Protein AF-A0A3D5YFZ4-F1 (afdb_monomer)

Foldseek 3Di:
DPPPVVVVVVVVLVVVLVVVLVVLVVVVVVVVQFDPLLSVLVSQQVVLVSQLVVCVVDPVQVVQDDPNGHPSNVVSVVSNVVSVVSNVVRVVVSVVVD

Sequence (98 aa):
MRINTNFLASFFEGFVVLLFSSIVLFVSLKKNRRTIGFLSSFFLVWYSFVRFFLEYLRMDSQSEYVAFLTKSQRFFVLFFIIGIFLMYRSLKKSSYMK

Solvent-accessible surface area (backbone atoms only — not comparable to full-atom values): 5435 Å² total; per-residue (Å²): 131,84,76,58,64,65,56,57,49,52,49,52,55,52,48,54,52,50,52,53,51,46,52,54,48,54,58,46,60,75,62,78,73,67,57,72,54,33,56,54,14,48,48,38,27,53,50,22,51,54,50,38,53,53,57,68,70,37,76,87,50,65,88,52,57,56,92,91,35,38,71,66,40,55,55,25,53,54,43,27,54,53,12,50,54,42,28,54,53,30,54,52,55,58,61,77,76,106

Radius of gyration: 16.58 Å; Cα contacts (8 Å, |Δi|>4): 66; chains: 1; bounding box: 42×24×52 Å

Mean predicted aligned error: 9.54 Å

pLDDT: mean 74.23, std 11.76, range [39.88, 93.31]

Secondary structure (DSSP, 8-state):
----HHHHHHHHHHHHHHHHHHHHHHHHHHTT---HHHHHHHHHHHHHHHHHHHHHH-GGGGGG-BTTB-HHHHHHHHHHHHHHHHHHHHHHHHHHT-

Structure (mmCIF, N/CA/C/O backbone):
data_AF-A0A3D5YFZ4-F1
#
_entry.id   AF-A0A3D5YFZ4-F1
#
loop_
_atom_site.group_PDB
_atom_site.id
_atom_site.type_symbol
_atom_site.label_atom_id
_atom_site.label_alt_id
_atom_site.label_comp_id
_atom_site.label_asym_id
_atom_site.label_entity_id
_atom_site.label_seq_id
_atom_site.pdbx_PDB_ins_code
_atom_site.Cartn_x
_atom_site.Cartn_y
_atom_site.Cartn_z
_atom_site.occupancy
_atom_site.B_iso_or_equiv
_atom_site.auth_seq_id
_atom_site.auth_comp_id
_atom_site.auth_asym_id
_atom_site.auth_atom_id
_atom_site.pdbx_PDB_model_num
ATOM 1 N N . MET A 1 1 ? 7.015 15.101 -31.470 1.00 39.88 1 MET A N 1
ATOM 2 C CA . MET A 1 1 ? 6.601 14.899 -30.063 1.00 39.88 1 MET A CA 1
ATOM 3 C C . MET A 1 1 ? 6.769 13.429 -29.716 1.00 39.88 1 MET A C 1
ATOM 5 O O . MET A 1 1 ? 6.023 12.618 -30.245 1.00 39.88 1 MET A O 1
ATOM 9 N N . ARG A 1 2 ? 7.750 13.053 -28.884 1.00 44.00 2 ARG A N 1
ATOM 10 C CA . ARG A 1 2 ? 7.716 11.726 -28.250 1.00 44.00 2 ARG A CA 1
ATOM 11 C C . ARG A 1 2 ? 6.588 11.786 -27.228 1.00 44.00 2 ARG A C 1
ATOM 13 O O . ARG A 1 2 ? 6.735 12.468 -26.219 1.00 44.00 2 ARG A O 1
ATOM 20 N N . ILE A 1 3 ? 5.453 11.152 -27.520 1.00 52.50 3 ILE A N 1
ATOM 21 C CA . ILE A 1 3 ? 4.468 10.852 -26.479 1.00 52.50 3 ILE A CA 1
ATOM 22 C C . ILE A 1 3 ? 5.259 10.105 -25.414 1.00 52.50 3 ILE A C 1
ATOM 24 O O . ILE A 1 3 ? 5.890 9.093 -25.715 1.00 52.50 3 ILE A O 1
ATOM 28 N N . ASN A 1 4 ? 5.343 10.679 -24.217 1.00 57.78 4 ASN A N 1
ATOM 29 C CA . ASN A 1 4 ? 6.124 10.097 -23.145 1.00 57.78 4 ASN A CA 1
ATOM 30 C C . ASN A 1 4 ? 5.390 8.833 -22.694 1.00 57.78 4 ASN A C 1
ATOM 32 O O . ASN A 1 4 ? 4.490 8.894 -21.861 1.00 57.78 4 ASN A O 1
ATOM 36 N N . THR A 1 5 ? 5.730 7.693 -23.291 1.00 62.34 5 THR A N 1
ATOM 37 C CA . THR A 1 5 ? 5.147 6.383 -22.984 1.00 62.34 5 THR A CA 1
ATOM 38 C C . THR A 1 5 ? 5.255 6.080 -21.490 1.00 62.34 5 THR A C 1
ATOM 40 O O . THR A 1 5 ? 4.352 5.470 -20.925 1.00 62.34 5 THR A O 1
ATOM 43 N N . ASN A 1 6 ? 6.283 6.620 -20.822 1.00 66.81 6 ASN A N 1
ATOM 44 C CA . ASN A 1 6 ? 6.448 6.536 -19.373 1.00 66.81 6 ASN A CA 1
ATOM 45 C C . ASN A 1 6 ? 5.356 7.280 -18.599 1.00 66.81 6 ASN A C 1
ATOM 47 O O . ASN A 1 6 ? 4.936 6.808 -17.552 1.00 66.81 6 ASN A O 1
ATOM 51 N N . PHE A 1 7 ? 4.863 8.415 -19.104 1.00 72.94 7 PHE A N 1
ATOM 52 C CA . PHE A 1 7 ? 3.788 9.162 -18.448 1.00 72.94 7 PHE A CA 1
ATOM 53 C C . PHE A 1 7 ? 2.470 8.387 -18.484 1.00 72.94 7 PHE A C 1
ATOM 55 O O . PHE A 1 7 ? 1.816 8.234 -17.457 1.00 72.94 7 PHE A O 1
ATOM 62 N N . LEU A 1 8 ? 2.109 7.854 -19.655 1.00 72.88 8 LEU A N 1
ATOM 63 C CA . LEU A 1 8 ? 0.914 7.024 -19.822 1.00 72.88 8 LEU A CA 1
ATOM 64 C C . LEU A 1 8 ? 1.003 5.754 -18.968 1.00 72.88 8 LEU A C 1
ATOM 66 O O . LEU A 1 8 ? 0.055 5.443 -18.251 1.00 72.88 8 LEU A O 1
ATOM 70 N N . ALA A 1 9 ? 2.154 5.075 -18.975 1.00 71.44 9 ALA A N 1
ATOM 71 C CA . ALA A 1 9 ? 2.394 3.907 -18.133 1.00 71.44 9 ALA A CA 1
ATOM 72 C C . ALA A 1 9 ? 2.247 4.242 -16.640 1.00 71.44 9 ALA A C 1
ATOM 74 O O . ALA A 1 9 ? 1.457 3.600 -15.957 1.00 71.44 9 ALA A O 1
ATOM 75 N N . SER A 1 10 ? 2.918 5.288 -16.143 1.00 74.12 10 SER A N 1
ATOM 76 C CA . SER A 1 10 ? 2.814 5.715 -14.740 1.00 74.12 10 SER A CA 1
ATOM 77 C C . SER A 1 10 ? 1.407 6.178 -14.349 1.00 74.12 10 SER A C 1
ATOM 79 O O . SER A 1 10 ? 0.979 5.938 -13.219 1.00 74.12 10 SER A O 1
ATOM 81 N N . PHE A 1 11 ? 0.665 6.807 -15.266 1.00 77.38 11 PHE A N 1
ATOM 82 C CA . PHE A 1 11 ? -0.725 7.202 -15.040 1.00 77.38 11 PHE A CA 1
ATOM 83 C C . PHE A 1 11 ? -1.638 5.982 -14.890 1.00 77.38 11 PHE A C 1
ATOM 85 O O . PHE A 1 11 ? -2.377 5.895 -13.912 1.00 77.38 11 PHE A O 1
ATOM 92 N N . PHE A 1 12 ? -1.553 5.012 -15.807 1.00 77.50 12 PHE A N 1
ATOM 93 C CA . PHE A 1 12 ? -2.318 3.765 -15.717 1.00 77.50 12 PHE A CA 1
ATOM 94 C C . PHE A 1 12 ? -1.966 2.970 -14.460 1.00 77.50 12 PHE A C 1
ATOM 96 O O . PHE A 1 12 ? -2.852 2.447 -13.790 1.00 77.50 12 PHE A O 1
ATOM 103 N N . GLU A 1 13 ? -0.688 2.934 -14.096 1.00 72.31 13 GLU A N 1
ATOM 104 C CA . GLU A 1 13 ? -0.203 2.268 -12.892 1.00 72.31 13 GLU A CA 1
ATOM 105 C C . GLU A 1 13 ? -0.808 2.886 -11.618 1.00 72.31 13 GLU A C 1
ATOM 107 O O . GLU A 1 13 ? -1.345 2.179 -10.760 1.00 72.31 13 GLU A O 1
ATOM 112 N N . GLY A 1 14 ? -0.803 4.222 -11.524 1.00 77.31 14 GLY A N 1
ATOM 113 C CA . GLY A 1 14 ? -1.462 4.959 -10.445 1.00 77.31 14 GLY A CA 1
ATOM 114 C C . GLY A 1 14 ? -2.981 4.777 -10.447 1.00 77.31 14 GLY A C 1
ATOM 115 O O . GLY A 1 14 ? -3.582 4.611 -9.387 1.00 77.31 14 GLY A O 1
ATOM 116 N N . PHE A 1 15 ? -3.601 4.742 -11.625 1.00 78.62 15 PHE A N 1
ATOM 117 C CA . PHE A 1 15 ? -5.042 4.573 -11.784 1.00 78.62 15 PHE A CA 1
ATOM 118 C C . PHE A 1 15 ? -5.522 3.183 -11.349 1.00 78.62 15 PHE A C 1
ATOM 120 O O . PHE A 1 15 ? -6.518 3.078 -10.637 1.00 78.62 15 PHE A O 1
ATOM 127 N N . VAL A 1 16 ? -4.788 2.117 -11.688 1.00 79.44 16 VAL A N 1
ATOM 128 C CA . VAL A 1 16 ? -5.089 0.745 -11.238 1.00 79.44 16 VAL A CA 1
ATOM 129 C C . VAL A 1 16 ? -5.012 0.646 -9.717 1.00 79.44 16 VAL A C 1
ATOM 131 O O . VAL A 1 16 ? -5.908 0.079 -9.089 1.00 79.44 16 VAL A O 1
ATOM 134 N N . VAL A 1 17 ? -3.986 1.247 -9.109 1.00 77.25 17 VAL A N 1
ATOM 135 C CA . VAL A 1 17 ? -3.859 1.328 -7.648 1.00 77.25 17 VAL A CA 1
ATOM 136 C C . VAL A 1 17 ? -5.039 2.086 -7.032 1.00 77.25 17 VAL A C 1
ATOM 138 O O . VAL A 1 17 ? -5.607 1.648 -6.027 1.00 77.25 17 VAL A O 1
ATOM 141 N N . LEU A 1 18 ? -5.429 3.214 -7.627 1.00 77.75 18 LEU A N 1
ATOM 142 C CA . LEU A 1 18 ? -6.526 4.054 -7.149 1.00 77.75 18 LEU A CA 1
ATOM 143 C C . LEU A 1 18 ? -7.868 3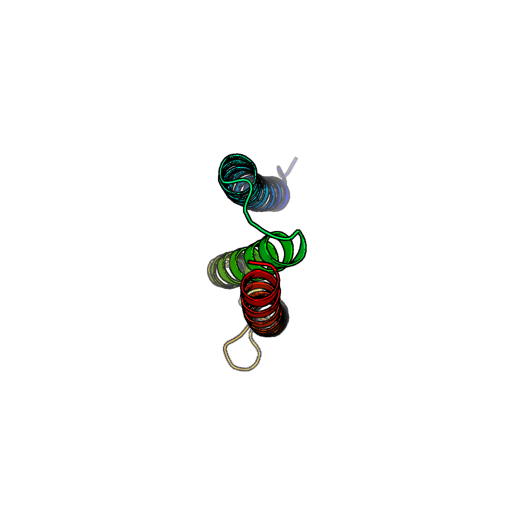.314 -7.240 1.00 77.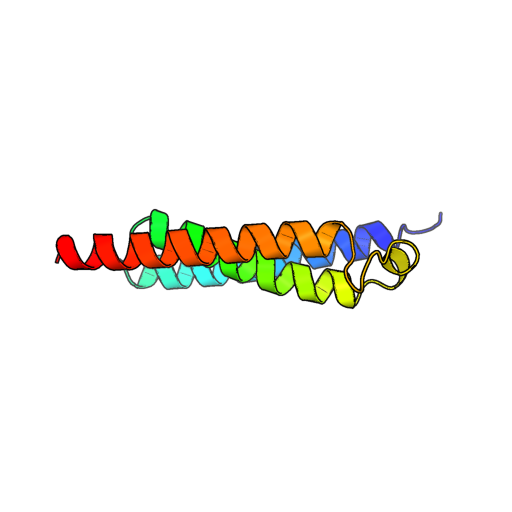75 18 LEU A C 1
ATOM 145 O O . LEU A 1 18 ? -8.632 3.303 -6.277 1.00 77.75 18 LEU A O 1
ATOM 149 N N . LEU A 1 19 ? -8.130 2.603 -8.337 1.00 79.81 19 LEU A N 1
ATOM 150 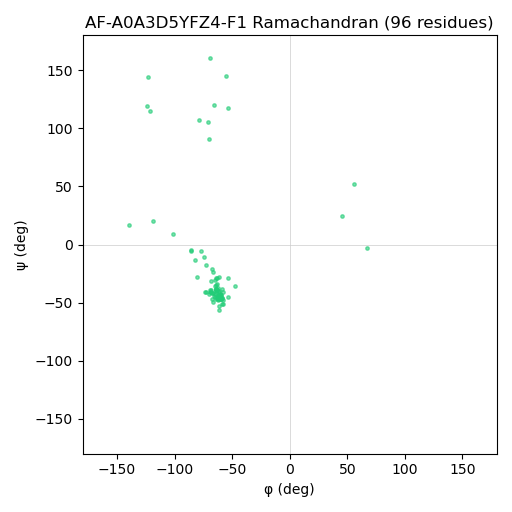C CA . LEU A 1 19 ? -9.322 1.766 -8.468 1.00 79.81 19 LEU A CA 1
ATOM 151 C C . LEU A 1 19 ? -9.343 0.634 -7.437 1.00 79.81 19 LEU A C 1
ATOM 153 O O . LEU A 1 19 ? -10.345 0.463 -6.742 1.00 79.81 19 LEU A O 1
ATOM 157 N N . PHE A 1 20 ? -8.240 -0.101 -7.275 1.00 76.69 20 PHE A N 1
ATOM 158 C CA . PHE A 1 20 ? -8.173 -1.198 -6.304 1.00 76.69 20 PHE A CA 1
ATOM 159 C C . PHE A 1 20 ? -8.388 -0.714 -4.870 1.00 76.69 20 PHE A C 1
ATOM 161 O O . PHE A 1 20 ? -9.164 -1.301 -4.115 1.00 76.69 20 PHE A O 1
ATOM 168 N N . SER A 1 21 ? -7.725 0.380 -4.499 1.00 71.44 21 SER A N 1
ATOM 169 C CA . SER A 1 21 ? -7.879 0.991 -3.179 1.00 71.44 21 SER A CA 1
ATOM 170 C C . SER A 1 21 ? -9.291 1.518 -2.953 1.00 71.44 21 SER A C 1
ATOM 172 O O . SER A 1 21 ? -9.842 1.295 -1.878 1.00 71.44 21 SER A O 1
ATOM 174 N N . SER A 1 22 ? -9.923 2.101 -3.974 1.00 74.00 22 SER A N 1
ATOM 175 C CA . SER A 1 22 ? -11.318 2.543 -3.915 1.00 74.00 22 SER A CA 1
ATOM 176 C C . SER A 1 22 ? -12.272 1.371 -3.683 1.00 74.00 22 SER A C 1
ATOM 178 O O 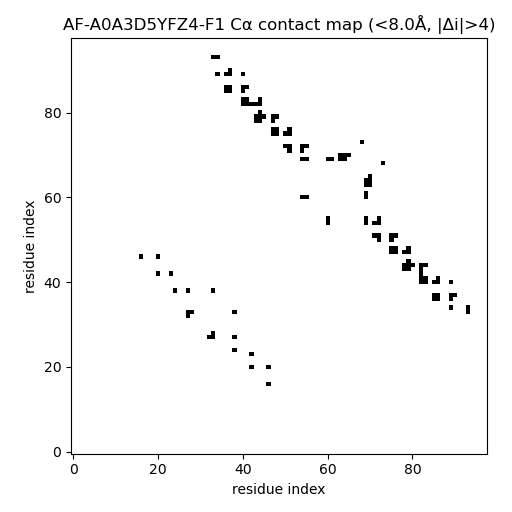. SER A 1 22 ? -13.110 1.444 -2.789 1.00 74.00 22 SER A O 1
ATOM 180 N N . ILE A 1 23 ? -12.116 0.256 -4.407 1.00 79.31 23 ILE A N 1
ATOM 181 C CA . ILE A 1 23 ? -12.947 -0.951 -4.235 1.00 79.31 23 ILE A CA 1
ATOM 182 C C . ILE A 1 23 ? -12.828 -1.491 -2.806 1.00 79.31 23 ILE A C 1
ATOM 184 O O . ILE A 1 23 ? -13.833 -1.768 -2.150 1.00 79.31 23 ILE A O 1
ATOM 188 N N . VAL A 1 24 ? -11.602 -1.597 -2.296 1.00 72.50 24 VAL A N 1
ATOM 189 C CA . VAL A 1 24 ? -11.323 -2.041 -0.925 1.00 72.50 24 VAL A CA 1
ATOM 190 C C . VAL A 1 24 ? -11.978 -1.118 0.105 1.00 72.50 24 VAL A C 1
ATOM 192 O O . VAL A 1 24 ? -12.589 -1.593 1.066 1.00 72.50 24 VAL A O 1
ATOM 195 N N . LEU A 1 25 ? -11.890 0.196 -0.109 1.00 71.62 25 LEU A N 1
ATOM 196 C CA . LEU A 1 25 ? -12.488 1.217 0.749 1.00 71.62 25 LEU A CA 1
ATOM 197 C C . LEU A 1 25 ? -14.021 1.098 0.736 1.00 71.62 25 LEU A C 1
ATOM 199 O O . LEU A 1 25 ? -14.631 0.999 1.801 1.00 71.62 25 LEU A O 1
ATOM 203 N N . PHE A 1 26 ? -14.638 0.974 -0.443 1.00 73.88 26 PHE A N 1
ATOM 204 C CA . PHE A 1 26 ? -16.082 0.775 -0.614 1.00 73.88 26 PHE A CA 1
ATOM 205 C C . PHE A 1 26 ? -16.593 -0.505 0.064 1.00 73.88 26 PHE A C 1
ATOM 207 O O . PHE A 1 26 ? -17.590 -0.474 0.790 1.00 73.88 26 PHE A O 1
ATOM 214 N N . VAL A 1 27 ? -15.897 -1.632 -0.114 1.00 69.94 27 VAL A N 1
ATOM 215 C CA . VAL A 1 27 ? -16.246 -2.905 0.541 1.00 69.94 27 VAL A CA 1
ATOM 216 C C . VAL A 1 27 ? -16.103 -2.797 2.062 1.00 69.94 27 VAL A C 1
ATOM 218 O O . VAL A 1 27 ? -16.928 -3.337 2.805 1.00 69.94 27 VAL A O 1
ATOM 221 N N . SER A 1 28 ? -15.083 -2.082 2.543 1.00 64.25 28 SER A N 1
ATOM 222 C CA . SER A 1 28 ? -14.864 -1.871 3.974 1.00 64.25 28 SER A CA 1
ATOM 223 C C . SER A 1 28 ? -15.921 -0.963 4.607 1.00 64.25 28 SER A C 1
ATOM 225 O O . SER A 1 28 ? -16.392 -1.271 5.704 1.00 64.25 28 SER A O 1
ATOM 227 N N . LEU A 1 29 ? -16.334 0.107 3.919 1.00 66.44 29 LEU A N 1
ATOM 228 C CA . LEU A 1 29 ? -17.417 0.994 4.356 1.00 66.44 29 LEU A CA 1
ATOM 229 C C . LEU A 1 29 ? -18.743 0.234 4.468 1.00 66.44 29 LEU A C 1
ATOM 231 O O . LEU A 1 29 ? -19.413 0.313 5.495 1.00 66.44 29 LEU A O 1
ATOM 235 N N . LYS A 1 30 ? -19.078 -0.592 3.467 1.00 65.00 30 LYS A N 1
ATOM 236 C CA . LYS A 1 30 ? -20.320 -1.385 3.454 1.00 65.00 30 LYS A CA 1
ATOM 237 C C . LYS A 1 30 ? -20.418 -2.376 4.620 1.00 65.00 30 LYS A C 1
ATOM 239 O O . LYS A 1 30 ? -21.515 -2.707 5.057 1.00 65.00 30 LYS A O 1
ATOM 244 N N . LYS A 1 31 ? -19.284 -2.857 5.140 1.00 61.66 31 LYS A N 1
ATOM 245 C CA . LYS A 1 31 ? -19.249 -3.805 6.265 1.00 61.66 31 LYS A CA 1
ATOM 246 C C . LYS A 1 31 ? -19.305 -3.151 7.651 1.00 61.66 31 LYS A C 1
ATOM 248 O O . LYS A 1 31 ? -19.373 -3.904 8.617 1.00 61.66 31 LYS A O 1
ATOM 253 N N . ASN A 1 32 ? -19.271 -1.817 7.767 1.00 56.91 32 ASN A N 1
ATOM 254 C CA . ASN A 1 32 ? -19.438 -1.021 9.002 1.00 56.91 32 ASN A CA 1
ATOM 255 C C . ASN A 1 32 ? -18.655 -1.511 10.251 1.00 56.91 32 ASN A C 1
ATOM 257 O O . ASN A 1 32 ? -19.070 -1.307 11.388 1.00 56.91 32 ASN A O 1
ATOM 261 N N . ARG A 1 33 ? -17.549 -2.248 10.062 1.00 55.56 33 ARG A N 1
ATOM 262 C CA . ARG A 1 33 ? -16.923 -3.083 11.117 1.00 55.56 33 ARG A CA 1
ATOM 263 C C . ARG A 1 33 ? -15.398 -3.042 11.126 1.00 55.56 33 ARG A C 1
ATOM 265 O O . ARG A 1 33 ? -14.767 -3.927 11.700 1.00 55.56 33 ARG A O 1
ATOM 272 N N . ARG A 1 34 ? -14.763 -2.071 10.473 1.00 60.59 34 ARG A N 1
ATOM 273 C CA . ARG A 1 34 ? -13.296 -2.002 10.436 1.00 60.59 34 ARG A CA 1
ATOM 274 C C . ARG A 1 34 ? -12.835 -0.650 10.954 1.00 60.59 34 ARG A C 1
ATOM 276 O O . ARG A 1 34 ? -13.175 0.385 10.395 1.00 60.59 34 ARG A O 1
ATOM 283 N N . THR A 1 35 ? -12.060 -0.685 12.037 1.00 66.81 35 THR A N 1
ATOM 284 C CA . THR A 1 35 ? -11.356 0.492 12.554 1.00 66.81 35 THR A CA 1
ATOM 285 C C . THR A 1 35 ? -10.495 1.095 11.441 1.00 66.81 35 THR A C 1
ATOM 287 O O . THR A 1 35 ? -9.935 0.355 10.633 1.00 66.81 35 THR A O 1
ATOM 290 N N . ILE A 1 36 ? -10.366 2.424 11.399 1.00 75.00 36 ILE A N 1
ATOM 291 C CA . ILE A 1 36 ? -9.559 3.162 10.404 1.00 75.00 36 ILE A CA 1
ATOM 292 C C . ILE A 1 36 ? -8.155 2.544 10.247 1.00 75.00 36 ILE A C 1
ATOM 294 O O . ILE A 1 36 ? -7.645 2.426 9.137 1.00 75.00 36 ILE A O 1
ATOM 298 N N . GLY A 1 37 ? -7.578 2.050 11.350 1.00 76.69 37 GLY A N 1
ATOM 299 C CA . GLY A 1 37 ? -6.286 1.36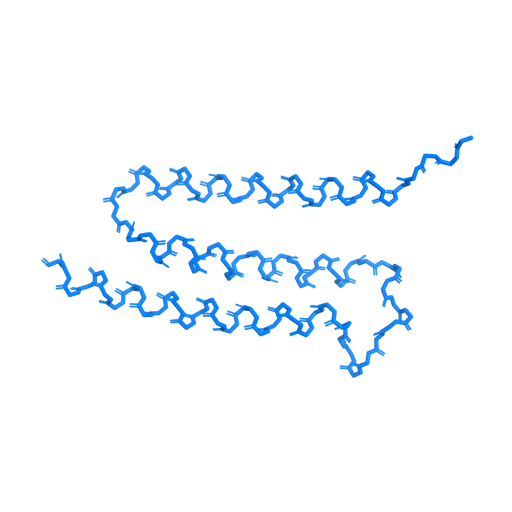0 11.361 1.00 76.69 37 GLY A CA 1
ATOM 300 C C . GLY A 1 37 ? -6.241 0.043 10.576 1.00 76.69 37 GLY A C 1
ATOM 301 O O . GLY A 1 37 ? -5.185 -0.311 10.061 1.00 76.69 37 GLY A O 1
ATOM 302 N N . PHE A 1 38 ? -7.353 -0.686 10.448 1.00 81.00 38 PHE A N 1
ATOM 303 C CA . PHE A 1 38 ? -7.401 -1.911 9.642 1.00 81.00 38 PHE A CA 1
ATOM 304 C C . PHE A 1 38 ? -7.375 -1.555 8.162 1.00 81.00 38 PHE A C 1
ATOM 306 O O . PHE A 1 38 ? -6.701 -2.206 7.377 1.00 81.00 38 PHE A O 1
ATOM 313 N N . LEU A 1 39 ? -8.108 -0.510 7.783 1.00 79.56 39 LEU A N 1
ATOM 314 C CA . LEU A 1 39 ? -8.234 -0.119 6.389 1.00 79.56 39 LEU A CA 1
ATOM 315 C C . LEU A 1 39 ? -6.927 0.464 5.850 1.00 79.56 39 LEU A C 1
ATOM 317 O O . LEU A 1 39 ? -6.497 0.094 4.761 1.00 79.56 39 LEU A O 1
ATOM 321 N N . SER A 1 40 ? -6.259 1.308 6.641 1.00 81.56 40 SER A N 1
ATOM 322 C CA . SER A 1 40 ? -4.956 1.870 6.280 1.00 81.56 40 SER A CA 1
ATOM 323 C C . SER A 1 40 ? -3.858 0.808 6.218 1.00 81.56 40 SER A C 1
ATOM 325 O O . SER A 1 40 ? -3.060 0.808 5.285 1.00 81.56 40 SER A O 1
ATOM 327 N N . SER A 1 41 ? -3.836 -0.133 7.166 1.00 86.25 41 SER A N 1
ATOM 328 C CA . SER A 1 41 ? -2.871 -1.237 7.146 1.00 86.25 41 SER A CA 1
ATOM 329 C C . SER A 1 41 ? -3.126 -2.216 6.003 1.00 86.25 41 SER A C 1
ATOM 331 O O . SER A 1 41 ? -2.182 -2.602 5.320 1.00 86.25 41 SER A O 1
ATOM 333 N N . PHE A 1 42 ? -4.387 -2.553 5.723 1.00 83.62 42 PHE A N 1
ATOM 334 C CA . PHE A 1 42 ? -4.754 -3.377 4.575 1.00 83.62 42 PHE A CA 1
ATOM 335 C C . PHE A 1 42 ? -4.361 -2.708 3.250 1.00 83.62 42 PHE A C 1
ATOM 337 O O . PHE A 1 42 ? -3.772 -3.359 2.388 1.00 83.62 42 PHE A O 1
ATOM 344 N N . PHE A 1 43 ? -4.626 -1.404 3.103 1.00 82.94 43 PHE A N 1
ATOM 345 C CA . PHE A 1 43 ? -4.164 -0.631 1.949 1.00 82.94 43 PHE A CA 1
ATOM 346 C C . PHE A 1 43 ? -2.640 -0.687 1.816 1.00 82.94 43 PHE A C 1
ATOM 348 O O . PHE A 1 43 ? -2.146 -0.977 0.733 1.00 82.94 43 PHE A O 1
ATOM 355 N N . LEU A 1 44 ? -1.897 -0.469 2.906 1.00 85.94 44 LEU A N 1
ATOM 356 C CA . LEU A 1 44 ? -0.434 -0.476 2.887 1.00 85.94 44 LEU A CA 1
ATOM 357 C C . LEU A 1 44 ? 0.132 -1.837 2.455 1.00 85.94 44 LEU A C 1
ATOM 359 O O . LEU A 1 44 ? 1.037 -1.879 1.623 1.00 85.94 44 LEU A O 1
ATOM 363 N N . VAL A 1 45 ? -0.422 -2.942 2.969 1.00 87.94 45 VAL A N 1
ATOM 364 C CA . VAL A 1 45 ? -0.038 -4.309 2.575 1.00 87.94 45 VAL A CA 1
ATOM 365 C C . VAL A 1 45 ? -0.316 -4.535 1.093 1.00 87.94 45 VAL A C 1
ATOM 367 O O . VAL A 1 45 ? 0.581 -4.927 0.350 1.00 87.94 45 VAL A O 1
ATOM 370 N N . TRP A 1 46 ? -1.545 -4.261 0.653 1.00 82.50 46 TRP A N 1
ATOM 371 C CA . TRP A 1 46 ? -1.960 -4.528 -0.721 1.00 82.50 46 TRP A CA 1
ATOM 372 C C . TRP A 1 46 ? -1.205 -3.665 -1.732 1.00 82.50 46 TRP A C 1
ATOM 374 O O . TRP A 1 46 ? -0.712 -4.167 -2.739 1.00 82.50 46 TRP A O 1
ATOM 384 N N . TYR A 1 47 ? -1.054 -2.373 -1.439 1.00 82.56 47 TYR A N 1
ATOM 385 C CA . TYR A 1 47 ? -0.312 -1.441 -2.279 1.00 82.56 47 TYR A CA 1
ATOM 386 C C . TYR A 1 47 ? 1.150 -1.858 -2.422 1.00 82.56 47 TYR A C 1
ATOM 388 O O . TYR A 1 47 ? 1.658 -1.914 -3.539 1.00 82.56 47 TYR A O 1
ATOM 396 N N . SER A 1 48 ? 1.807 -2.203 -1.309 1.00 87.06 48 SER A N 1
ATOM 397 C CA . SER A 1 48 ? 3.208 -2.635 -1.322 1.00 87.06 48 SER A CA 1
ATOM 398 C C . SER A 1 48 ? 3.392 -3.932 -2.107 1.00 87.06 48 SER A C 1
ATOM 400 O O . SER A 1 48 ? 4.348 -4.050 -2.868 1.00 87.06 48 SER A O 1
ATOM 402 N N . PHE A 1 49 ? 2.452 -4.873 -1.978 1.00 85.38 49 PHE A N 1
ATOM 403 C CA . PHE A 1 49 ? 2.450 -6.115 -2.748 1.00 85.38 49 PHE A CA 1
ATOM 404 C C . PHE A 1 49 ? 2.349 -5.833 -4.249 1.00 85.38 49 PHE A C 1
ATOM 406 O O . PHE A 1 49 ? 3.241 -6.204 -5.002 1.00 85.38 49 PHE A O 1
ATOM 413 N N . VAL A 1 50 ? 1.319 -5.105 -4.691 1.00 82.44 50 VAL A N 1
ATOM 414 C CA . VAL A 1 50 ? 1.121 -4.784 -6.114 1.00 82.44 50 VAL A CA 1
ATOM 415 C C . VAL A 1 50 ? 2.310 -4.000 -6.679 1.00 82.44 50 VAL A C 1
ATOM 417 O O . VAL A 1 50 ? 2.810 -4.335 -7.752 1.00 82.44 50 VAL A O 1
ATOM 420 N N . ARG A 1 51 ? 2.820 -3.003 -5.944 1.00 82.00 51 ARG A N 1
ATOM 421 C CA . ARG A 1 51 ? 3.991 -2.219 -6.360 1.00 82.00 51 ARG A CA 1
ATOM 422 C C . ARG A 1 51 ? 5.252 -3.057 -6.505 1.00 82.00 51 ARG A C 1
ATOM 424 O O . ARG A 1 51 ? 6.015 -2.816 -7.432 1.00 82.00 51 ARG A O 1
ATOM 431 N N . PHE A 1 52 ? 5.457 -4.043 -5.639 1.00 85.38 52 PHE A N 1
ATOM 432 C CA . PHE A 1 52 ? 6.596 -4.950 -5.737 1.00 85.38 52 PHE A CA 1
ATOM 433 C C . PHE A 1 52 ? 6.600 -5.733 -7.064 1.00 85.38 52 PHE A C 1
ATOM 435 O O . PHE A 1 52 ? 7.643 -5.822 -7.716 1.00 85.38 52 PHE A O 1
ATOM 442 N N . PHE A 1 53 ? 5.439 -6.246 -7.494 1.00 80.88 53 PHE A N 1
ATOM 443 C CA . PHE A 1 53 ? 5.310 -6.964 -8.771 1.00 80.88 53 PHE A CA 1
ATOM 444 C C . PHE A 1 53 ? 5.383 -6.041 -9.984 1.00 80.88 53 PHE A C 1
ATOM 446 O O . PHE A 1 53 ? 6.027 -6.384 -10.969 1.00 80.88 53 PHE A O 1
ATOM 453 N N . LEU A 1 54 ? 4.758 -4.866 -9.928 1.00 78.38 54 LEU A N 1
ATOM 454 C CA . LEU A 1 54 ? 4.824 -3.913 -11.038 1.00 78.38 54 LEU A CA 1
ATOM 455 C C . LEU A 1 54 ? 6.255 -3.429 -11.286 1.00 78.38 54 LEU A C 1
ATOM 457 O O . LEU A 1 54 ? 6.697 -3.357 -12.428 1.00 78.38 54 LEU A O 1
ATOM 461 N N . GLU A 1 55 ? 7.011 -3.207 -10.215 1.00 78.81 55 GLU A N 1
ATOM 462 C CA . GLU A 1 55 ? 8.427 -2.860 -10.292 1.00 78.81 55 GLU A CA 1
ATOM 463 C C . GLU A 1 55 ? 9.282 -3.996 -10.882 1.00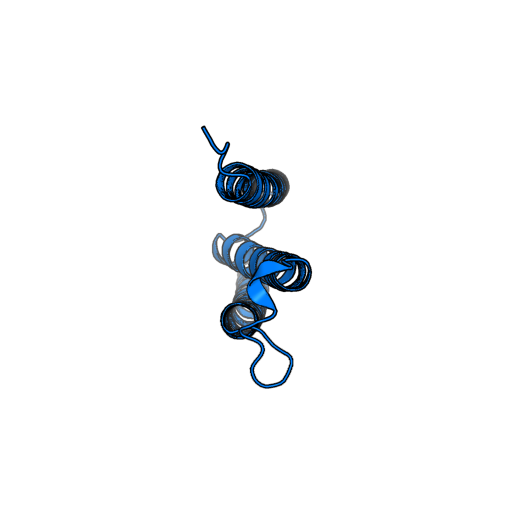 78.81 55 GLU A C 1
ATOM 465 O O . GLU A 1 55 ? 10.270 -3.725 -11.562 1.00 78.81 55 GLU A O 1
ATOM 470 N N . TYR A 1 56 ? 8.890 -5.261 -10.672 1.00 73.44 56 TYR A N 1
ATOM 471 C CA . TYR A 1 56 ? 9.529 -6.420 -11.307 1.00 73.44 56 TYR A CA 1
ATOM 472 C C . TYR A 1 56 ? 9.257 -6.479 -12.818 1.00 73.44 56 TYR A C 1
ATOM 474 O O . TYR A 1 56 ? 10.149 -6.811 -13.593 1.00 73.44 56 TYR A O 1
ATOM 482 N N . LEU A 1 57 ? 8.036 -6.136 -13.240 1.00 73.38 57 LEU A N 1
ATOM 483 C CA . LEU A 1 57 ? 7.630 -6.112 -14.652 1.00 73.38 57 LEU A CA 1
ATOM 484 C C . LEU A 1 57 ? 8.203 -4.913 -15.425 1.00 73.38 57 LEU A C 1
ATOM 486 O O . LEU A 1 57 ? 8.107 -4.855 -16.652 1.00 73.38 57 LEU A O 1
ATOM 490 N N . ARG A 1 58 ? 8.792 -3.943 -14.724 1.00 71.81 58 ARG A N 1
ATOM 491 C CA . ARG A 1 58 ? 9.329 -2.719 -15.310 1.00 71.81 58 ARG A CA 1
ATOM 492 C C . ARG A 1 58 ? 10.692 -2.998 -15.960 1.00 71.81 58 ARG A C 1
ATOM 494 O O . ARG A 1 58 ? 11.695 -3.152 -15.278 1.00 71.81 58 ARG A O 1
ATOM 501 N N . MET A 1 59 ? 10.742 -3.024 -17.293 1.00 61.47 59 MET A N 1
ATOM 502 C CA . MET A 1 59 ? 11.982 -3.281 -18.052 1.00 61.47 59 MET A CA 1
ATOM 503 C C . MET A 1 59 ? 13.070 -2.208 -17.849 1.00 61.47 59 MET A C 1
ATOM 505 O O . MET A 1 59 ? 14.254 -2.527 -17.889 1.00 61.47 59 MET A O 1
ATOM 509 N N . ASP A 1 60 ? 12.694 -0.957 -17.563 1.00 62.66 60 ASP A N 1
ATOM 510 C CA . ASP A 1 60 ? 13.654 0.143 -17.360 1.00 62.66 60 ASP A CA 1
ATOM 511 C C . ASP A 1 60 ? 14.422 0.066 -16.028 1.00 62.66 60 ASP A C 1
ATOM 513 O O . ASP A 1 60 ? 15.435 0.739 -15.866 1.00 62.66 60 ASP A O 1
ATOM 517 N N . SER A 1 61 ? 13.946 -0.708 -15.044 1.00 56.88 61 SER A N 1
ATOM 518 C CA . SER A 1 61 ? 14.590 -0.810 -13.722 1.00 56.88 61 SER A CA 1
ATOM 519 C C . SER A 1 61 ? 15.709 -1.857 -13.685 1.00 56.88 61 SER A C 1
ATOM 521 O O . SER A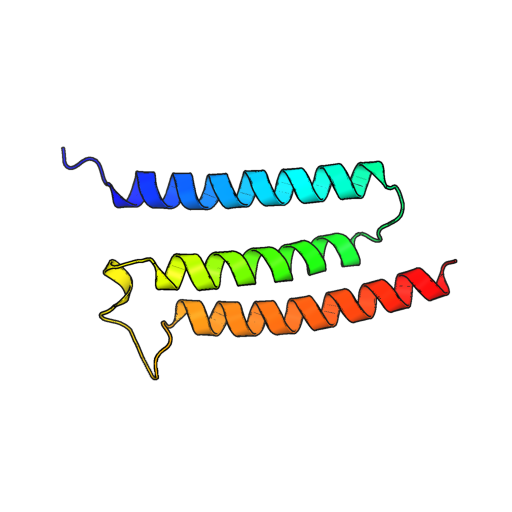 1 61 ? 16.419 -1.968 -12.681 1.00 56.88 61 SER A O 1
ATOM 523 N N . GLN A 1 62 ? 15.904 -2.604 -14.782 1.00 58.00 62 GLN A N 1
ATOM 524 C CA . GLN A 1 62 ? 16.830 -3.733 -14.814 1.00 58.00 62 GLN A CA 1
ATOM 525 C C . GLN A 1 62 ? 18.307 -3.340 -14.688 1.00 58.00 62 GLN A C 1
ATOM 527 O O . GLN A 1 62 ? 19.125 -4.152 -14.258 1.00 58.00 62 GLN A O 1
ATOM 532 N N . SER A 1 63 ? 18.667 -2.090 -14.988 1.00 57.47 63 SER A N 1
ATOM 533 C CA . SER A 1 63 ? 20.036 -1.595 -14.798 1.00 57.47 63 SER A CA 1
ATOM 534 C C . SER A 1 63 ? 20.380 -1.274 -13.335 1.00 57.47 63 SER A C 1
ATOM 536 O O . SER A 1 63 ? 21.525 -0.940 -13.046 1.00 57.47 63 SER A O 1
ATOM 538 N N . GLU A 1 64 ? 19.417 -1.354 -12.406 1.00 60.91 64 GLU A N 1
ATOM 539 C CA . GLU A 1 64 ? 19.585 -1.004 -10.984 1.00 60.91 64 GLU A CA 1
ATOM 540 C C . GLU A 1 64 ? 19.339 -2.178 -10.017 1.00 60.91 64 GLU A C 1
ATOM 542 O O . GLU A 1 64 ? 19.084 -1.972 -8.821 1.00 60.91 64 GLU A O 1
ATOM 547 N N . TYR A 1 65 ? 19.424 -3.422 -10.498 1.00 63.53 65 TYR A N 1
ATOM 548 C CA . TYR A 1 65 ? 19.381 -4.586 -9.615 1.00 63.53 65 TYR A CA 1
ATOM 549 C C . TYR A 1 65 ? 20.612 -4.615 -8.704 1.00 63.53 65 TYR A C 1
ATOM 551 O O . TYR A 1 65 ? 21.748 -4.728 -9.157 1.00 63.53 65 TYR A O 1
ATOM 559 N N . VAL A 1 66 ? 20.382 -4.569 -7.392 1.00 63.88 66 VAL A N 1
ATOM 560 C CA . VAL A 1 66 ? 21.409 -4.834 -6.378 1.00 63.88 66 VAL A CA 1
ATOM 561 C C . VAL A 1 66 ? 20.901 -5.996 -5.538 1.00 63.88 66 VAL A C 1
ATOM 563 O O . VAL A 1 66 ? 19.883 -5.862 -4.863 1.00 63.88 66 VAL A O 1
ATOM 566 N N . ALA A 1 67 ? 21.596 -7.136 -5.590 1.00 65.75 67 ALA A N 1
ATOM 567 C CA . ALA A 1 67 ? 21.203 -8.371 -4.903 1.00 65.75 67 ALA A CA 1
ATOM 568 C C . ALA A 1 67 ? 19.781 -8.861 -5.26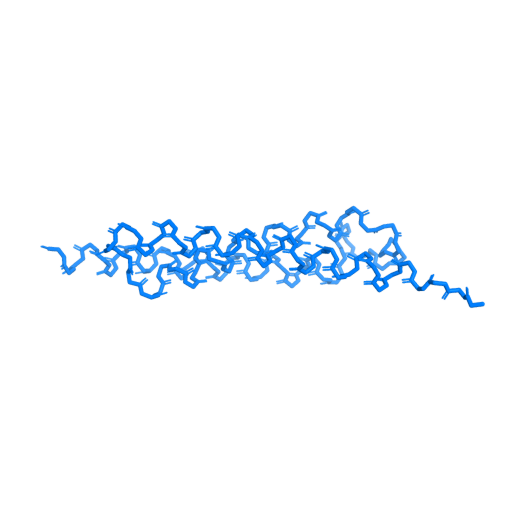7 1.00 65.75 67 ALA A C 1
ATOM 570 O O . ALA A 1 67 ? 18.963 -9.115 -4.388 1.00 65.75 67 ALA A O 1
ATOM 571 N N . PHE A 1 68 ? 19.489 -8.994 -6.569 1.00 68.44 68 PHE A N 1
ATOM 572 C CA . PHE A 1 68 ? 18.222 -9.514 -7.126 1.00 68.44 68 PHE A CA 1
ATOM 573 C C . PHE A 1 68 ? 16.9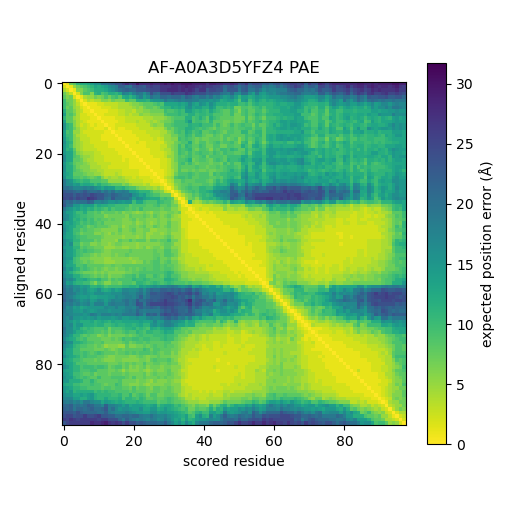62 -8.653 -6.913 1.00 68.44 68 PHE A C 1
ATOM 575 O O . PHE A 1 68 ? 15.913 -8.994 -7.453 1.00 68.44 68 PHE A O 1
ATOM 582 N N . LEU A 1 69 ? 17.049 -7.528 -6.193 1.00 70.75 69 LEU A N 1
ATOM 583 C CA . LEU A 1 69 ? 15.939 -6.591 -6.002 1.00 70.75 69 LEU A CA 1
ATOM 584 C C . LEU A 1 69 ? 16.304 -5.183 -6.476 1.00 70.75 69 LEU A C 1
ATOM 586 O O . LEU A 1 69 ? 17.430 -4.711 -6.287 1.00 70.75 69 LEU A O 1
ATOM 590 N N . THR A 1 70 ? 15.332 -4.471 -7.043 1.00 80.00 70 THR A N 1
ATOM 591 C CA . THR A 1 70 ? 15.494 -3.038 -7.314 1.00 80.00 70 THR A CA 1
ATOM 592 C C . THR A 1 70 ? 15.524 -2.254 -5.995 1.00 80.00 70 THR A C 1
ATOM 594 O O . THR A 1 70 ? 15.096 -2.726 -4.932 1.00 80.00 70 THR A O 1
ATOM 597 N N . LYS A 1 71 ? 16.052 -1.023 -6.020 1.00 79.25 71 LYS A N 1
ATOM 598 C CA . LYS A 1 71 ? 15.997 -0.118 -4.853 1.00 79.25 71 LYS A CA 1
ATOM 599 C C . LYS A 1 71 ? 14.557 0.054 -4.354 1.00 79.25 71 LYS A C 1
ATOM 601 O O . LYS A 1 71 ? 14.311 -0.085 -3.158 1.00 79.25 71 LYS A O 1
ATOM 606 N N . SER A 1 72 ? 13.614 0.271 -5.269 1.00 79.00 72 SER A N 1
ATOM 607 C CA . SER A 1 72 ? 12.190 0.445 -4.969 1.00 79.00 72 SER A CA 1
ATOM 608 C C . SER A 1 72 ? 11.565 -0.812 -4.358 1.00 79.00 72 SER A C 1
ATOM 610 O O . SER A 1 72 ? 10.832 -0.714 -3.376 1.00 79.00 72 SER A O 1
ATOM 612 N N . GLN A 1 73 ? 11.902 -2.006 -4.860 1.00 82.38 73 GLN A N 1
ATOM 613 C CA . GLN A 1 73 ? 11.403 -3.269 -4.301 1.00 82.38 73 GLN A CA 1
ATOM 614 C C . GLN A 1 73 ? 11.763 -3.440 -2.823 1.00 82.38 73 GLN A C 1
ATOM 616 O O . GLN A 1 73 ? 10.910 -3.840 -2.033 1.00 82.38 73 GLN A O 1
ATOM 621 N N . ARG A 1 74 ? 12.986 -3.076 -2.416 1.00 85.50 74 ARG A N 1
ATOM 622 C CA . ARG A 1 74 ? 13.411 -3.138 -1.005 1.00 85.50 74 ARG A CA 1
ATOM 623 C C . ARG A 1 74 ? 12.570 -2.232 -0.104 1.00 85.50 74 ARG A C 1
ATOM 625 O O . ARG A 1 74 ? 12.175 -2.650 0.983 1.00 85.50 74 ARG A O 1
ATOM 632 N N . PHE A 1 75 ? 12.241 -1.027 -0.570 1.00 85.19 75 PHE A N 1
ATOM 633 C CA . PHE A 1 75 ? 11.332 -0.131 0.149 1.00 85.19 75 PHE A CA 1
ATOM 634 C C . PHE A 1 75 ? 9.931 -0.733 0.298 1.00 85.19 75 PHE A C 1
ATOM 636 O O . PHE A 1 75 ? 9.360 -0.691 1.389 1.00 85.19 75 PHE A O 1
ATOM 643 N N . PHE A 1 76 ? 9.387 -1.347 -0.755 1.00 87.44 76 PHE A N 1
ATOM 644 C CA . PHE A 1 76 ? 8.067 -1.979 -0.681 1.00 87.44 76 PHE A CA 1
ATOM 645 C C . PHE A 1 76 ? 8.042 -3.221 0.214 1.00 87.44 76 PHE A C 1
ATOM 647 O O . PHE A 1 76 ? 7.044 -3.442 0.894 1.00 87.44 76 PHE A O 1
ATOM 654 N N . VAL A 1 77 ? 9.137 -3.981 0.315 1.00 89.75 77 VAL A N 1
ATOM 655 C CA . VAL A 1 77 ? 9.251 -5.076 1.297 1.00 89.75 77 VAL A CA 1
ATOM 656 C C . VAL A 1 77 ? 9.146 -4.543 2.732 1.00 89.75 77 VAL A C 1
ATOM 658 O O . VAL A 1 77 ? 8.396 -5.098 3.535 1.00 89.75 77 VAL A O 1
ATOM 661 N N . LEU A 1 78 ? 9.823 -3.435 3.058 1.00 90.88 78 LEU A N 1
ATOM 662 C CA . LEU A 1 78 ? 9.715 -2.810 4.384 1.00 90.88 78 LEU A CA 1
ATOM 663 C C . LEU A 1 78 ? 8.283 -2.340 4.678 1.00 90.88 78 LEU A C 1
ATOM 665 O O . LEU A 1 78 ? 7.744 -2.636 5.747 1.00 90.88 78 LEU A O 1
ATOM 669 N N . PHE A 1 79 ? 7.636 -1.661 3.726 1.00 89.12 79 PHE A N 1
ATOM 670 C CA . PHE A 1 79 ? 6.246 -1.221 3.888 1.00 89.12 79 PHE A CA 1
ATOM 671 C C . PHE A 1 79 ? 5.260 -2.382 4.007 1.00 89.12 79 PHE A C 1
ATOM 673 O O . PHE A 1 79 ? 4.309 -2.295 4.784 1.00 89.12 79 PHE A O 1
ATOM 680 N N . PHE A 1 80 ? 5.508 -3.488 3.309 1.00 90.69 80 PHE A N 1
ATOM 681 C CA . PHE A 1 80 ? 4.710 -4.702 3.421 1.00 90.69 80 PHE A CA 1
ATOM 682 C C . PHE A 1 80 ? 4.782 -5.295 4.837 1.00 90.69 80 PHE A C 1
ATOM 684 O O . PHE A 1 80 ? 3.744 -5.576 5.439 1.00 90.69 80 PHE A O 1
ATOM 691 N N . ILE A 1 81 ? 5.985 -5.398 5.415 1.00 93.31 81 ILE A N 1
ATOM 692 C CA . ILE A 1 81 ? 6.191 -5.890 6.788 1.00 93.31 81 ILE A CA 1
ATOM 693 C C . ILE A 1 81 ? 5.496 -4.974 7.807 1.00 93.31 81 ILE A C 1
ATOM 695 O O . ILE A 1 81 ? 4.755 -5.450 8.671 1.00 93.31 81 ILE A O 1
ATOM 699 N N . ILE A 1 82 ? 5.681 -3.655 7.682 1.00 92.31 82 ILE A N 1
ATOM 700 C CA . ILE A 1 82 ? 5.024 -2.662 8.547 1.00 92.31 82 ILE A CA 1
ATOM 701 C C . ILE A 1 82 ? 3.499 -2.767 8.418 1.00 92.31 82 ILE A C 1
ATOM 703 O O . ILE A 1 82 ? 2.786 -2.753 9.422 1.00 92.31 82 ILE A O 1
ATOM 707 N N . GLY A 1 83 ? 2.989 -2.923 7.197 1.00 89.38 83 GLY A N 1
ATOM 708 C CA . GLY A 1 83 ? 1.569 -3.108 6.924 1.00 89.38 83 GLY A CA 1
ATOM 709 C C . GLY A 1 83 ? 0.996 -4.339 7.620 1.00 89.38 83 GLY A C 1
ATOM 710 O O . GLY A 1 83 ? -0.035 -4.229 8.283 1.00 89.38 83 GLY A O 1
ATOM 711 N N . ILE A 1 84 ? 1.681 -5.485 7.548 1.00 90.62 84 ILE A N 1
ATOM 712 C CA . ILE A 1 84 ? 1.261 -6.715 8.236 1.00 90.62 84 ILE A CA 1
ATOM 713 C C . ILE A 1 84 ? 1.222 -6.494 9.749 1.00 90.62 84 ILE A C 1
ATOM 715 O O . ILE A 1 84 ? 0.235 -6.849 10.399 1.00 90.62 84 ILE A O 1
ATOM 719 N N . PHE A 1 85 ? 2.258 -5.867 10.311 1.00 91.69 85 PHE A N 1
ATOM 720 C CA . PHE A 1 85 ? 2.322 -5.571 11.741 1.00 91.69 85 PHE A CA 1
ATOM 721 C C . PHE A 1 85 ? 1.158 -4.676 12.198 1.00 91.69 85 PHE A C 1
ATOM 723 O O . PHE A 1 85 ? 0.472 -4.979 13.181 1.00 91.69 85 PHE A O 1
ATOM 730 N N . LEU A 1 86 ? 0.883 -3.597 11.461 1.00 87.31 86 LEU A N 1
ATOM 731 C CA . LEU A 1 86 ? -0.233 -2.694 11.746 1.00 87.31 86 LEU A CA 1
ATOM 732 C C . LEU A 1 86 ? -1.589 -3.394 11.593 1.00 87.31 86 LEU A C 1
ATOM 734 O O . LEU A 1 86 ? -2.483 -3.183 12.417 1.00 87.31 86 LEU A O 1
ATOM 738 N N . MET A 1 87 ? -1.729 -4.265 10.591 1.00 86.50 87 MET A N 1
ATOM 739 C CA . MET A 1 87 ? -2.952 -5.029 10.351 1.00 86.50 87 MET A CA 1
ATOM 740 C C . MET A 1 87 ? -3.219 -6.004 11.496 1.00 86.50 87 MET A C 1
ATOM 742 O O . MET A 1 87 ? -4.330 -6.037 12.027 1.00 86.50 87 MET A O 1
ATOM 746 N N . TYR A 1 88 ? -2.192 -6.721 11.956 1.00 86.56 88 TYR A N 1
ATOM 747 C CA . TYR A 1 88 ? -2.275 -7.598 13.122 1.00 86.56 88 TYR A CA 1
ATOM 748 C C . TYR A 1 88 ? -2.693 -6.837 14.388 1.00 86.56 88 TYR A C 1
ATOM 750 O O . TYR A 1 88 ? -3.613 -7.251 15.102 1.00 86.56 88 TYR A O 1
ATOM 758 N N . ARG A 1 89 ? -2.080 -5.673 14.646 1.00 85.94 89 ARG A N 1
ATOM 759 C CA . ARG A 1 89 ? -2.422 -4.829 15.802 1.00 85.94 89 ARG A CA 1
ATOM 760 C C . ARG A 1 89 ? -3.855 -4.297 15.719 1.00 85.94 89 ARG A C 1
ATOM 762 O O . ARG A 1 89 ? -4.557 -4.248 16.730 1.00 85.94 89 ARG A O 1
ATOM 769 N N . SER A 1 90 ? -4.304 -3.919 14.525 1.00 82.19 90 SER A N 1
ATOM 770 C CA . SER A 1 90 ? -5.661 -3.425 14.304 1.00 82.19 90 SER A CA 1
ATOM 771 C C . SER A 1 90 ? -6.722 -4.517 14.482 1.00 82.19 90 SER A C 1
ATOM 773 O O . SER A 1 90 ? -7.761 -4.262 15.097 1.00 82.19 90 SER A O 1
ATOM 775 N N . LEU A 1 91 ? -6.442 -5.742 14.024 1.00 77.75 91 LEU A N 1
ATOM 776 C CA . LEU A 1 91 ? -7.309 -6.902 14.242 1.00 77.75 91 LEU A CA 1
ATOM 777 C C . LEU A 1 91 ? -7.456 -7.222 15.733 1.00 77.75 91 LEU A C 1
ATOM 779 O O . LEU A 1 91 ? -8.581 -7.383 16.203 1.00 77.75 91 LEU A O 1
ATOM 783 N N . LYS A 1 92 ? -6.350 -7.221 16.493 1.00 75.69 92 LYS A N 1
ATOM 784 C CA . LYS A 1 92 ? -6.396 -7.378 17.956 1.00 75.69 92 LYS A CA 1
ATOM 785 C C . LYS A 1 92 ? -7.254 -6.302 18.614 1.00 75.69 92 LYS A C 1
ATOM 787 O O . LYS A 1 92 ? -8.172 -6.630 19.355 1.00 75.69 92 LYS A O 1
ATOM 792 N N . LYS A 1 93 ? -7.019 -5.023 18.299 1.00 68.06 93 LYS A N 1
ATOM 793 C CA . LYS A 1 93 ? -7.787 -3.900 18.868 1.00 68.06 93 LYS A CA 1
ATOM 794 C C . LYS A 1 93 ? -9.287 -4.005 18.567 1.00 68.06 93 LYS A C 1
ATOM 796 O O . LYS A 1 93 ? -10.102 -3.716 19.434 1.00 68.06 93 LYS A O 1
ATOM 801 N N . SER A 1 94 ? -9.654 -4.451 17.365 1.00 64.38 94 SER A N 1
ATOM 802 C CA . SER A 1 94 ? -11.056 -4.678 17.000 1.00 64.38 94 SER A CA 1
ATOM 803 C C . SER A 1 94 ? -11.710 -5.827 17.774 1.00 64.38 94 SER A C 1
ATOM 805 O O . SER A 1 94 ? -12.934 -5.845 17.863 1.00 64.38 94 SER A O 1
ATOM 807 N N . SER A 1 95 ? -10.931 -6.783 18.288 1.00 57.53 95 SER A N 1
ATOM 808 C CA . SER A 1 95 ? -11.437 -7.904 19.086 1.00 57.53 95 SER A CA 1
ATOM 809 C C . SER A 1 95 ? -11.699 -7.527 20.545 1.00 57.53 95 SER A C 1
ATOM 811 O O . SER A 1 95 ? -12.572 -8.129 21.149 1.00 57.53 95 SER A O 1
ATOM 813 N N . TYR A 1 96 ? -10.977 -6.543 21.096 1.00 54.00 96 TYR A N 1
ATOM 814 C CA . TYR A 1 96 ? -11.185 -6.040 22.465 1.00 54.00 96 TYR A CA 1
ATOM 815 C C . TYR A 1 96 ? -12.328 -5.016 22.585 1.00 54.00 96 TYR A C 1
ATOM 817 O O . TYR A 1 96 ? -12.721 -4.681 23.694 1.00 54.00 96 TYR A O 1
ATOM 825 N N . MET A 1 97 ? -12.827 -4.480 21.464 1.00 51.38 97 MET A N 1
ATOM 826 C CA . MET A 1 97 ? -13.972 -3.550 21.429 1.00 51.38 97 MET A CA 1
ATOM 827 C C . MET A 1 97 ? -15.293 -4.225 21.011 1.00 51.38 97 MET A C 1
ATOM 829 O O . MET A 1 97 ? -16.259 -3.526 20.710 1.00 51.38 97 MET A O 1
ATOM 833 N N . LYS A 1 98 ? -15.318 -5.557 20.909 1.00 47.56 98 LYS A N 1
ATOM 834 C CA . LYS A 1 98 ? -16.546 -6.349 20.766 1.00 47.56 98 LYS A CA 1
ATOM 835 C C . LYS A 1 98 ? -16.964 -6.865 22.129 1.00 47.56 98 LYS A C 1
ATOM 837 O O . LYS A 1 98 ? -18.192 -6.966 22.318 1.00 47.56 98 LYS A O 1
#